Protein AF-A0A2J8UX78-F1 (afdb_monomer)

Secondary structure (DSSP, 8-state):
--EEEE-GGG-EEEEEEE--S--SS-EEEEEEEEESSS-TTTTB---EEEEEE-TT--EEEEEEEB---SS----EEEEEEEE-TTS-EEEEEEEE----

Structure (mmCIF, N/CA/C/O backbone):
data_AF-A0A2J8UX78-F1
#
_entry.id   AF-A0A2J8UX78-F1
#
loop_
_atom_site.group_PDB
_atom_site.id
_atom_site.type_symbol
_atom_site.label_atom_id
_atom_site.label_alt_id
_atom_site.label_comp_id
_atom_site.label_asym_id
_atom_site.label_entity_id
_atom_site.label_seq_id
_atom_site.pdbx_PDB_ins_code
_atom_site.Cartn_x
_atom_site.Cartn_y
_atom_site.Cartn_z
_atom_site.occupancy
_atom_site.B_iso_or_equiv
_atom_site.auth_seq_id
_atom_site.auth_comp_id
_atom_site.auth_asym_id
_atom_site.auth_atom_id
_atom_site.pdbx_PDB_model_num
ATOM 1 N N . VAL A 1 1 ? 6.991 -10.852 7.908 1.00 66.75 1 VAL A N 1
ATOM 2 C CA . VAL A 1 1 ? 6.229 -9.789 7.219 1.00 66.75 1 VAL A CA 1
ATOM 3 C C . VAL A 1 1 ? 5.394 -10.457 6.142 1.00 66.75 1 VAL A C 1
ATOM 5 O O . VAL A 1 1 ? 5.968 -11.251 5.399 1.00 66.75 1 VAL A O 1
ATOM 8 N N . PRO A 1 2 ? 4.068 -10.261 6.118 1.00 84.31 2 PRO A N 1
ATOM 9 C CA . PRO A 1 2 ? 3.238 -10.773 5.031 1.00 84.31 2 PRO A CA 1
ATOM 10 C C . PRO A 1 2 ? 3.712 -10.185 3.695 1.00 84.31 2 PRO A C 1
ATOM 12 O O . PRO A 1 2 ? 4.141 -9.029 3.652 1.00 84.31 2 PRO A O 1
ATOM 15 N N . HIS A 1 3 ? 3.683 -10.994 2.638 1.00 87.50 3 HIS A N 1
ATOM 16 C CA . HIS A 1 3 ? 4.082 -10.556 1.307 1.00 87.50 3 HIS A CA 1
ATOM 17 C C . HIS A 1 3 ? 3.105 -11.026 0.236 1.00 87.50 3 HIS A C 1
ATOM 19 O O . HIS A 1 3 ? 2.407 -12.022 0.427 1.00 87.50 3 HIS A O 1
ATOM 25 N N . ILE A 1 4 ? 3.082 -10.298 -0.875 1.00 90.12 4 ILE A N 1
ATOM 26 C CA . ILE A 1 4 ? 2.389 -10.676 -2.106 1.00 90.12 4 ILE A CA 1
ATOM 27 C C . ILE A 1 4 ? 3.338 -10.493 -3.286 1.00 90.12 4 ILE A C 1
ATOM 29 O O . ILE A 1 4 ? 4.186 -9.597 -3.252 1.00 90.12 4 ILE A O 1
ATOM 33 N N . THR A 1 5 ? 3.177 -11.337 -4.295 1.00 92.81 5 THR A N 1
ATOM 34 C CA . THR A 1 5 ? 3.841 -11.207 -5.590 1.00 9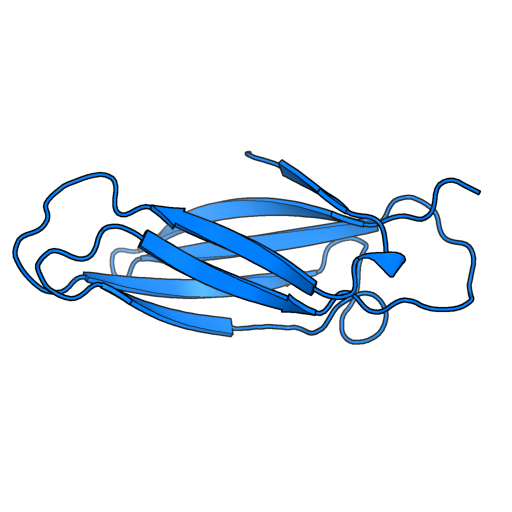2.81 5 THR A CA 1
ATOM 35 C C . THR A 1 5 ? 2.768 -10.929 -6.633 1.00 92.81 5 THR A C 1
ATOM 37 O O . THR A 1 5 ? 1.720 -11.577 -6.597 1.00 92.81 5 THR A O 1
ATOM 40 N N . VAL A 1 6 ? 3.011 -9.945 -7.490 1.00 92.50 6 VAL A N 1
ATOM 41 C CA . VAL A 1 6 ? 2.140 -9.538 -8.600 1.00 92.50 6 VAL A CA 1
ATOM 42 C C . VAL A 1 6 ? 2.948 -9.468 -9.889 1.00 92.50 6 VAL A C 1
ATOM 44 O O . VAL A 1 6 ? 4.158 -9.231 -9.837 1.00 92.50 6 VAL A O 1
ATOM 47 N N . GLU A 1 7 ? 2.279 -9.661 -11.018 1.00 91.50 7 GLU A N 1
ATOM 48 C CA . GLU A 1 7 ? 2.861 -9.392 -12.335 1.00 91.50 7 GLU A CA 1
ATOM 49 C C . GLU A 1 7 ? 2.647 -7.915 -12.676 1.00 91.50 7 GLU A C 1
ATOM 51 O O . GLU A 1 7 ? 1.674 -7.300 -12.230 1.00 91.50 7 GLU A O 1
ATOM 56 N N . GLU A 1 8 ? 3.547 -7.307 -13.449 1.00 89.12 8 GLU A N 1
ATOM 57 C CA . GLU A 1 8 ? 3.358 -5.902 -13.838 1.00 89.12 8 GLU A CA 1
ATOM 58 C C . GLU A 1 8 ? 2.086 -5.713 -14.686 1.00 89.12 8 GLU A C 1
ATOM 60 O O . GLU A 1 8 ? 1.386 -4.706 -14.540 1.00 89.12 8 GLU A O 1
ATOM 65 N N . GLU A 1 9 ? 1.716 -6.743 -15.458 1.00 90.75 9 GLU A N 1
ATOM 66 C CA . GLU A 1 9 ? 0.487 -6.817 -16.258 1.00 90.75 9 GLU A CA 1
ATOM 67 C C . GLU A 1 9 ? -0.808 -6.771 -15.409 1.00 90.75 9 GLU A C 1
ATOM 69 O O . GLU A 1 9 ? -1.880 -6.475 -15.948 1.00 90.75 9 GLU A O 1
ATOM 74 N N . ASP A 1 10 ? -0.746 -7.001 -14.084 1.00 90.75 10 ASP A N 1
ATOM 75 C CA . ASP A 1 10 ? -1.921 -6.937 -13.195 1.00 90.75 10 ASP A CA 1
ATOM 76 C C . ASP A 1 10 ? -2.528 -5.522 -13.137 1.00 90.75 10 ASP A C 1
ATOM 78 O O . ASP A 1 10 ? -3.730 -5.361 -12.897 1.00 90.75 10 ASP A O 1
ATOM 82 N N . GLY A 1 11 ? -1.705 -4.484 -13.338 1.00 91.81 11 GLY A N 1
ATOM 83 C CA . GLY A 1 11 ? -2.091 -3.068 -13.417 1.00 91.81 11 GLY A CA 1
ATOM 84 C C . GLY A 1 11 ? -2.602 -2.427 -12.115 1.00 91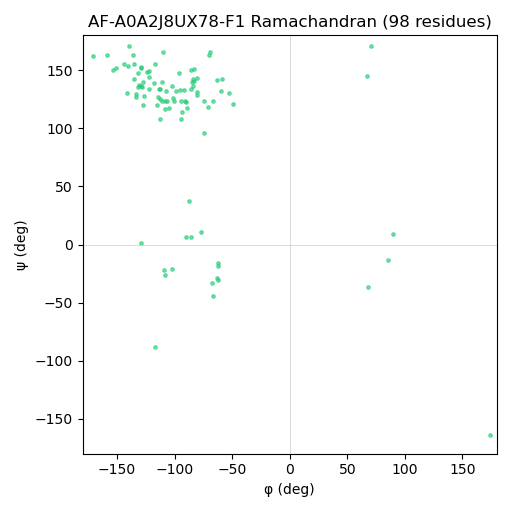.81 11 GLY A C 1
ATOM 85 O O . GLY A 1 11 ? -2.298 -1.269 -11.830 1.00 91.81 11 GLY A O 1
ATOM 86 N N . GLU A 1 12 ? -3.348 -3.147 -11.275 1.00 94.00 12 GLU A N 1
ATOM 87 C CA . GLU A 1 12 ? -3.796 -2.704 -9.950 1.00 94.00 12 GLU A CA 1
ATOM 88 C C . GLU A 1 12 ? -3.748 -3.856 -8.941 1.00 94.00 12 GLU A C 1
ATOM 90 O O . GLU A 1 12 ? -4.360 -4.905 -9.127 1.00 94.00 12 GLU A O 1
ATOM 95 N N . ILE A 1 13 ? -3.134 -3.601 -7.785 1.00 94.38 13 ILE A N 1
ATOM 96 C CA . ILE A 1 13 ? -3.249 -4.455 -6.605 1.00 94.38 13 ILE A CA 1
ATOM 97 C C . ILE A 1 13 ? -4.210 -3.843 -5.580 1.00 94.38 13 ILE A C 1
ATOM 99 O O . ILE A 1 13 ? -4.143 -2.655 -5.253 1.00 94.38 13 ILE A O 1
ATOM 103 N N . ARG A 1 14 ? -5.080 -4.687 -5.005 1.00 95.25 14 ARG A N 1
ATOM 104 C CA . ARG A 1 14 ? -5.973 -4.331 -3.891 1.00 95.25 14 ARG A CA 1
ATOM 105 C C . ARG A 1 14 ? -5.591 -5.063 -2.616 1.00 95.25 14 ARG A C 1
ATOM 107 O O . ARG A 1 14 ? -5.853 -6.253 -2.458 1.00 95.25 14 ARG A O 1
ATOM 114 N N . LEU A 1 15 ? -5.037 -4.326 -1.664 1.00 94.81 15 LEU A N 1
ATOM 115 C CA . LEU A 1 15 ? -4.649 -4.857 -0.363 1.00 94.81 15 LEU A CA 1
ATOM 116 C C . LEU A 1 15 ? -5.812 -4.751 0.622 1.00 94.81 15 LEU A C 1
ATOM 118 O O . LEU A 1 15 ? -6.267 -3.654 0.947 1.00 94.81 15 LEU A O 1
ATOM 122 N N . LEU A 1 16 ? -6.286 -5.897 1.112 1.00 94.44 16 LEU A N 1
ATOM 123 C CA . LEU A 1 16 ? -7.321 -5.965 2.142 1.00 94.44 16 LEU A CA 1
ATOM 124 C C . LEU A 1 16 ? -6.745 -5.589 3.514 1.00 94.44 16 LEU A C 1
ATOM 126 O O . LEU A 1 16 ? -5.849 -6.257 4.027 1.00 94.44 16 LEU A O 1
ATOM 130 N N . VAL A 1 17 ? -7.336 -4.581 4.150 1.00 94.50 17 VAL A N 1
ATOM 131 C CA . VAL A 1 17 ? -7.053 -4.195 5.535 1.00 94.50 17 VAL A CA 1
ATOM 132 C C . VAL A 1 17 ? -8.217 -4.618 6.422 1.00 94.50 17 VAL A C 1
ATOM 134 O O . VAL A 1 17 ? -9.370 -4.240 6.193 1.00 94.50 17 VAL A O 1
ATOM 137 N N . ILE A 1 18 ? -7.910 -5.415 7.447 1.00 92.94 18 ILE A N 1
ATOM 138 C CA . ILE A 1 18 ? -8.900 -6.003 8.352 1.00 92.94 18 ILE A CA 1
ATOM 139 C C . ILE A 1 18 ? -8.811 -5.333 9.722 1.00 92.94 18 ILE A C 1
ATOM 141 O O . ILE A 1 18 ? -7.784 -5.396 10.398 1.00 92.94 18 ILE A O 1
ATOM 145 N N . ARG A 1 19 ? -9.931 -4.773 10.184 1.00 92.25 19 ARG A N 1
ATOM 146 C CA . ARG A 1 19 ? -10.119 -4.381 11.584 1.00 92.25 19 ARG A CA 1
ATOM 147 C C . ARG A 1 19 ? -10.334 -5.644 12.422 1.00 92.25 19 ARG A C 1
ATOM 149 O O . ARG A 1 19 ? -11.441 -6.177 12.490 1.00 92.25 19 ARG A O 1
ATOM 156 N N . ALA A 1 20 ? -9.260 -6.142 13.033 1.00 88.38 20 ALA A N 1
ATOM 157 C CA . ALA A 1 20 ? -9.256 -7.435 13.720 1.00 88.38 20 ALA A CA 1
ATOM 158 C C . ALA A 1 20 ? -10.127 -7.472 14.990 1.00 88.38 20 ALA A C 1
ATOM 160 O O . ALA A 1 20 ? -10.706 -8.511 15.307 1.00 88.38 20 ALA A O 1
ATOM 161 N N . GLN A 1 21 ? -10.227 -6.356 15.722 1.00 84.75 21 GLN A N 1
ATOM 162 C CA . GLN A 1 21 ? -10.900 -6.300 17.022 1.00 84.75 21 GLN A CA 1
ATOM 163 C C . GLN A 1 21 ? -11.808 -5.079 17.163 1.00 84.75 21 GLN A C 1
ATOM 165 O O . GLN A 1 21 ? -11.479 -3.976 16.724 1.00 84.75 21 GLN A O 1
ATOM 170 N N . GLY A 1 22 ? -12.946 -5.300 17.830 1.00 86.38 22 GLY A N 1
ATOM 171 C CA . GLY A 1 22 ? -13.972 -4.288 18.062 1.00 86.38 22 GLY A CA 1
ATOM 172 C C . GLY A 1 22 ? -14.673 -3.847 16.775 1.00 86.38 22 GLY A C 1
ATOM 173 O O . GLY A 1 22 ? -14.079 -3.770 15.709 1.00 86.38 22 GLY A O 1
ATOM 174 N N . LEU A 1 23 ? -15.964 -3.546 16.867 1.00 91.69 23 LEU A N 1
ATOM 175 C CA . LEU A 1 23 ? -16.724 -2.922 15.771 1.00 91.69 23 LEU A CA 1
ATOM 176 C C . LEU A 1 23 ? -17.502 -1.691 16.239 1.00 91.69 23 LEU A C 1
ATOM 178 O O . LEU A 1 23 ? -18.215 -1.067 15.459 1.00 91.69 23 LEU A O 1
ATOM 182 N N . LEU A 1 24 ? -17.366 -1.341 17.516 1.00 90.56 24 LEU A N 1
ATOM 183 C CA . LEU A 1 24 ? -17.958 -0.142 18.080 1.00 90.56 24 LEU A CA 1
ATOM 184 C C . LEU A 1 24 ? -17.032 1.044 17.821 1.00 90.56 24 LEU A C 1
ATOM 186 O O . LEU A 1 24 ? -15.808 0.910 17.888 1.00 90.56 24 LEU A O 1
ATOM 190 N N . GLY A 1 25 ? -17.624 2.198 17.531 1.00 90.00 25 GLY A N 1
ATOM 191 C CA . GLY A 1 25 ? -16.881 3.428 17.285 1.00 90.00 25 GLY A CA 1
ATOM 192 C C . GLY A 1 25 ? -16.099 3.445 15.969 1.00 90.00 25 GLY A C 1
ATOM 193 O O . GLY A 1 25 ? -15.976 2.444 15.251 1.00 90.00 25 GLY A O 1
ATOM 194 N N . ARG A 1 26 ? -15.587 4.638 15.671 1.00 92.25 26 ARG A N 1
ATOM 195 C CA . ARG A 1 26 ? -14.757 4.939 14.508 1.00 92.25 26 ARG A CA 1
ATOM 196 C C . ARG A 1 26 ? -13.297 4.604 14.800 1.00 92.25 26 ARG A C 1
ATOM 198 O O . ARG A 1 26 ? -12.818 4.897 15.891 1.00 92.25 26 ARG A O 1
ATOM 205 N N . VAL A 1 27 ? -12.599 4.034 13.821 1.00 91.81 27 VAL A N 1
ATOM 206 C CA . VAL A 1 27 ? -11.147 3.794 13.873 1.00 91.81 27 VAL A CA 1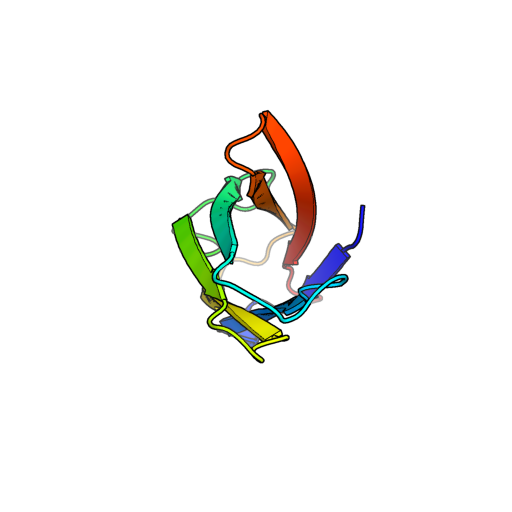
ATOM 207 C C . VAL A 1 27 ? -10.505 4.344 12.608 1.00 91.81 27 VAL A C 1
ATOM 209 O O . VAL A 1 27 ? -11.022 4.133 11.514 1.00 91.81 27 VAL A O 1
ATOM 212 N N . THR A 1 28 ? -9.377 5.027 12.758 1.00 92.06 28 THR A N 1
ATOM 213 C CA . THR A 1 28 ? -8.577 5.556 11.650 1.00 92.06 28 THR A CA 1
ATOM 214 C C . THR A 1 28 ? -7.194 4.925 11.661 1.00 92.06 28 THR A C 1
ATOM 216 O O . THR A 1 28 ? -6.598 4.785 12.726 1.00 92.06 28 THR A O 1
ATOM 219 N N . VAL A 1 29 ? -6.678 4.575 10.488 1.00 93.00 29 VAL A N 1
ATOM 220 C CA . VAL A 1 29 ? -5.298 4.110 10.301 1.00 93.00 29 VAL A CA 1
ATOM 221 C C . VAL A 1 29 ? -4.701 4.840 9.109 1.00 93.00 29 VAL A C 1
ATOM 223 O O . VAL A 1 29 ? -5.321 4.911 8.047 1.00 93.00 29 VAL A O 1
ATOM 226 N N . GLU A 1 30 ? -3.525 5.422 9.287 1.00 95.56 30 GLU A N 1
ATOM 227 C CA . GLU A 1 30 ? -2.786 6.038 8.190 1.00 95.56 30 GLU A CA 1
ATOM 228 C C . GLU A 1 30 ? -2.000 4.964 7.442 1.00 95.56 30 GLU A C 1
ATOM 230 O O . GLU A 1 30 ? -1.622 3.940 8.011 1.00 95.56 30 GLU A O 1
ATOM 235 N N . PHE A 1 31 ? -1.758 5.170 6.156 1.00 95.69 31 PHE A N 1
ATOM 236 C CA . PHE A 1 31 ? -0.940 4.264 5.369 1.00 95.69 31 PHE A CA 1
ATOM 237 C C . PHE A 1 31 ? -0.100 5.009 4.343 1.00 95.69 31 PHE A C 1
ATOM 239 O O . PHE A 1 31 ? -0.457 6.104 3.904 1.00 95.69 31 PHE A O 1
ATOM 246 N N . ARG A 1 32 ? 1.011 4.391 3.939 1.00 96.75 32 ARG A N 1
ATOM 247 C CA . ARG A 1 32 ? 1.854 4.873 2.840 1.00 96.75 32 ARG A CA 1
ATOM 248 C C . ARG A 1 32 ? 2.622 3.744 2.169 1.00 96.75 32 ARG A C 1
ATOM 250 O O . ARG A 1 32 ? 3.004 2.773 2.820 1.00 96.75 32 ARG A O 1
ATOM 257 N N . THR A 1 33 ? 2.904 3.908 0.886 1.00 97.31 33 THR A N 1
ATOM 258 C CA . THR A 1 33 ? 3.879 3.087 0.164 1.00 97.31 33 THR A CA 1
ATOM 259 C C . THR A 1 33 ? 5.304 3.600 0.378 1.00 97.31 33 THR A C 1
ATOM 261 O O . THR A 1 33 ? 5.541 4.810 0.358 1.00 97.31 33 THR A O 1
ATOM 264 N N . VAL A 1 34 ? 6.259 2.685 0.532 1.00 96.75 34 VAL A N 1
ATOM 265 C CA . VAL A 1 34 ? 7.691 2.962 0.702 1.00 96.75 34 VAL A CA 1
ATOM 266 C C . VAL A 1 34 ? 8.483 2.147 -0.316 1.00 96.75 34 VAL A C 1
ATOM 268 O O . VAL A 1 34 ? 8.421 0.919 -0.315 1.00 96.75 34 VAL A O 1
ATOM 271 N N . SER A 1 35 ? 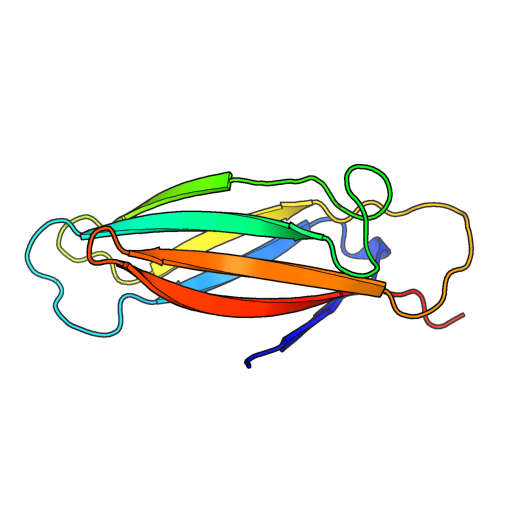9.236 2.823 -1.179 1.00 96.75 35 SER A N 1
ATOM 272 C CA . SER A 1 35 ? 10.084 2.175 -2.185 1.00 96.75 35 SER A CA 1
ATOM 273 C C . SER A 1 35 ? 11.181 1.324 -1.539 1.00 96.75 35 SER A C 1
ATOM 275 O O . SER A 1 35 ? 11.777 1.739 -0.543 1.00 96.75 35 SER A O 1
ATOM 277 N N . LEU A 1 36 ? 11.478 0.167 -2.137 1.00 95.62 36 LEU A N 1
ATOM 278 C CA . LEU A 1 36 ? 12.711 -0.581 -1.874 1.00 95.62 36 LEU A CA 1
ATOM 279 C C . LEU A 1 36 ? 13.534 -0.662 -3.164 1.00 95.62 36 LEU A C 1
ATOM 281 O O . LEU A 1 36 ? 14.361 0.210 -3.412 1.00 95.62 36 LEU A O 1
ATOM 285 N N . THR A 1 37 ? 13.287 -1.684 -3.985 1.00 95.69 37 THR A N 1
ATOM 286 C CA . THR A 1 37 ? 13.885 -1.856 -5.319 1.00 95.69 37 THR A CA 1
ATOM 287 C C . THR A 1 37 ? 12.927 -1.470 -6.444 1.00 95.69 37 THR A C 1
ATOM 289 O O . THR A 1 37 ? 13.392 -1.157 -7.532 1.00 95.69 37 THR A O 1
ATOM 292 N N . ALA A 1 38 ? 11.618 -1.448 -6.170 1.00 95.62 38 ALA A N 1
ATOM 293 C CA . ALA A 1 38 ? 10.607 -0.815 -7.007 1.00 95.62 38 ALA A CA 1
ATOM 294 C C . ALA A 1 38 ? 10.492 0.674 -6.645 1.00 95.62 38 ALA A C 1
ATOM 296 O O . ALA A 1 38 ? 10.389 1.023 -5.460 1.00 95.62 38 ALA A O 1
ATOM 297 N N . PHE A 1 39 ? 10.465 1.549 -7.646 1.00 95.12 39 PHE A N 1
ATOM 298 C CA . PHE A 1 39 ? 10.410 3.000 -7.518 1.00 95.12 39 PHE A CA 1
ATOM 299 C C . PHE A 1 39 ? 9.184 3.583 -8.222 1.00 95.12 39 PHE A C 1
ATOM 301 O O . PHE A 1 39 ? 8.906 3.304 -9.383 1.00 95.12 39 PHE A O 1
ATOM 308 N N . SER A 1 40 ? 8.480 4.482 -7.536 1.00 95.69 40 SER A N 1
ATOM 309 C CA . SER A 1 40 ? 7.405 5.271 -8.142 1.00 95.69 40 SER A CA 1
ATOM 310 C C . SER A 1 40 ? 7.963 6.463 -8.932 1.00 95.69 40 SER A C 1
ATOM 312 O O . SER A 1 40 ? 8.898 7.107 -8.450 1.00 95.69 40 SER A O 1
ATOM 314 N N . PRO A 1 41 ? 7.363 6.841 -10.080 1.00 95.62 41 PRO A N 1
ATOM 315 C CA . PRO A 1 41 ? 6.186 6.228 -10.715 1.00 95.62 41 PRO A CA 1
ATOM 316 C C . PRO A 1 41 ? 6.511 5.094 -11.710 1.00 95.62 41 PRO A C 1
ATOM 318 O O . PRO A 1 41 ? 5.611 4.649 -12.419 1.00 95.62 41 PRO A O 1
ATOM 321 N N . VAL A 1 42 ? 7.780 4.683 -11.810 1.00 94.44 42 VAL A N 1
ATOM 322 C CA . VAL A 1 42 ? 8.277 3.772 -12.858 1.00 94.44 42 VAL A CA 1
ATOM 323 C C . VAL A 1 42 ? 7.690 2.371 -12.726 1.00 94.44 42 VAL A C 1
ATOM 325 O O . VAL A 1 42 ? 7.232 1.843 -13.724 1.00 94.44 42 VAL A O 1
ATOM 328 N N . ASP A 1 43 ? 7.635 1.838 -11.505 1.00 95.00 43 ASP A N 1
ATOM 329 C CA . ASP A 1 43 ? 7.231 0.449 -11.235 1.00 95.00 43 ASP A CA 1
ATOM 330 C C . ASP A 1 43 ? 5.842 0.369 -10.574 1.00 95.00 43 ASP A C 1
ATOM 332 O O . ASP A 1 43 ? 5.121 -0.621 -10.654 1.00 95.00 43 ASP A O 1
ATOM 336 N N . TYR A 1 44 ? 5.444 1.431 -9.873 1.00 96.44 44 TYR A N 1
ATOM 337 C CA . TYR A 1 44 ? 4.141 1.549 -9.220 1.00 96.44 44 TYR A CA 1
ATOM 338 C C . TYR A 1 44 ? 3.810 3.020 -8.968 1.00 96.44 44 TYR A C 1
ATOM 340 O O . TYR A 1 44 ? 4.699 3.870 -8.954 1.00 96.44 44 TYR A O 1
ATOM 348 N N . GLN A 1 45 ? 2.549 3.343 -8.700 1.00 97.75 45 GLN A N 1
ATOM 349 C CA . GLN A 1 45 ? 2.158 4.687 -8.267 1.00 97.75 45 GLN A CA 1
ATOM 350 C C . GLN A 1 45 ? 2.195 4.793 -6.741 1.00 97.75 45 GLN A C 1
ATOM 352 O O . GLN A 1 45 ? 1.509 4.041 -6.050 1.00 97.75 45 GLN A O 1
ATOM 357 N N . ASN A 1 46 ? 2.972 5.737 -6.201 1.00 97.38 46 ASN A N 1
ATOM 358 C CA . ASN A 1 46 ? 3.003 5.999 -4.762 1.00 97.38 46 ASN A CA 1
ATOM 359 C C . ASN A 1 46 ? 1.613 6.405 -4.246 1.00 97.38 46 ASN A C 1
ATOM 361 O O . ASN A 1 46 ? 0.965 7.287 -4.810 1.00 97.38 46 ASN A O 1
ATOM 365 N N . VAL A 1 47 ? 1.178 5.782 -3.149 1.00 97.69 47 VAL A N 1
ATOM 366 C CA . VAL A 1 47 ? -0.095 6.081 -2.486 1.00 97.69 47 VAL A CA 1
ATOM 367 C C . VAL A 1 47 ? 0.136 6.256 -0.989 1.00 97.69 47 VAL A C 1
ATOM 369 O O . VAL A 1 47 ? 0.815 5.456 -0.344 1.00 97.69 47 VAL A O 1
ATOM 372 N N . ALA A 1 48 ? -0.481 7.288 -0.422 1.00 97.25 48 ALA A N 1
ATOM 373 C CA . ALA A 1 48 ? -0.606 7.486 1.014 1.00 97.25 48 ALA A CA 1
ATOM 374 C C . ALA A 1 48 ? -1.995 8.039 1.349 1.00 97.25 48 ALA A C 1
ATOM 376 O O . ALA A 1 48 ? -2.627 8.695 0.518 1.00 97.25 48 ALA A O 1
ATOM 377 N N . GLY A 1 49 ? -2.477 7.780 2.560 1.00 96.25 49 GLY A N 1
ATOM 378 C CA . GLY A 1 49 ? -3.782 8.263 2.994 1.00 96.25 49 GLY A CA 1
ATOM 379 C C . GLY A 1 49 ? -4.210 7.729 4.351 1.00 96.25 49 GLY A C 1
ATOM 380 O O . GLY A 1 49 ? -3.408 7.200 5.118 1.00 96.25 49 GLY A O 1
ATOM 381 N N . THR A 1 50 ? -5.502 7.854 4.637 1.00 95.69 50 THR A N 1
ATOM 382 C CA . THR A 1 50 ? -6.116 7.382 5.880 1.00 95.69 50 THR A CA 1
ATOM 383 C C . THR A 1 50 ? -7.292 6.474 5.548 1.00 95.69 50 THR A C 1
ATOM 385 O O . THR A 1 50 ? -8.186 6.85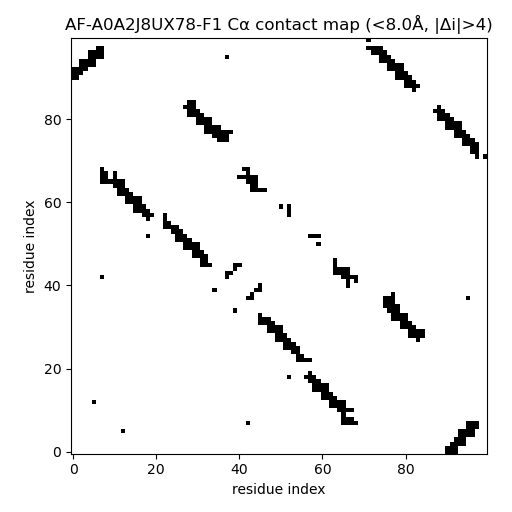7 4.796 1.00 95.69 50 THR A O 1
ATOM 388 N N . LEU A 1 51 ? -7.318 5.273 6.124 1.00 95.19 51 LEU A N 1
ATOM 389 C CA . LEU A 1 51 ? -8.498 4.415 6.114 1.00 95.19 51 LEU A CA 1
ATOM 390 C C . LEU A 1 51 ? -9.333 4.715 7.353 1.00 95.19 51 LEU A C 1
ATOM 392 O O . LEU A 1 51 ? -8.856 4.597 8.481 1.00 95.19 51 LEU A O 1
ATOM 396 N N . GLU A 1 52 ? -10.595 5.063 7.137 1.00 94.19 52 GLU A N 1
ATOM 397 C CA . GLU A 1 52 ? -11.568 5.286 8.200 1.00 94.19 52 GLU A CA 1
ATOM 398 C C . GLU A 1 52 ? -12.587 4.144 8.221 1.00 94.19 52 GLU A C 1
ATOM 400 O O . GLU A 1 52 ? -13.342 3.951 7.265 1.00 94.19 52 GLU A O 1
ATOM 405 N N . PHE A 1 53 ? -12.606 3.396 9.321 1.00 94.88 53 PHE A N 1
ATOM 406 C CA . PHE A 1 53 ? -13.594 2.365 9.618 1.00 94.88 53 PHE A CA 1
ATOM 407 C C . PHE A 1 53 ? -14.720 2.977 10.453 1.00 94.88 53 PHE A C 1
ATOM 409 O O . PHE A 1 53 ? -14.511 3.356 11.610 1.00 94.88 53 PHE A O 1
ATOM 416 N N . GLN A 1 54 ? -15.919 3.044 9.884 1.00 95.25 54 GLN A N 1
ATOM 417 C CA . GLN A 1 54 ? -17.147 3.388 10.596 1.00 95.25 54 GLN A CA 1
ATOM 418 C C . GLN A 1 54 ? -17.565 2.260 11.557 1.00 95.25 54 GLN A C 1
ATOM 420 O O . GLN A 1 54 ? -17.098 1.120 11.435 1.00 95.25 54 GLN A O 1
ATOM 425 N N . PRO A 1 55 ? -18.460 2.539 12.522 1.00 94.81 55 PRO A N 1
ATOM 426 C CA . PRO A 1 55 ? -19.049 1.493 13.349 1.00 94.81 55 PRO A CA 1
ATOM 427 C C . PRO A 1 55 ? -19.657 0.374 12.490 1.00 94.81 55 PRO A C 1
ATOM 429 O O . PRO A 1 55 ? -20.416 0.635 11.562 1.00 94.81 55 PRO A O 1
ATOM 432 N N . GLY A 1 56 ? -19.311 -0.875 12.800 1.00 95.19 56 GLY A N 1
ATOM 433 C CA . GLY A 1 56 ? -19.732 -2.054 12.037 1.00 95.19 56 GLY A CA 1
ATOM 434 C C . GLY A 1 56 ? -18.862 -2.400 10.821 1.00 95.19 56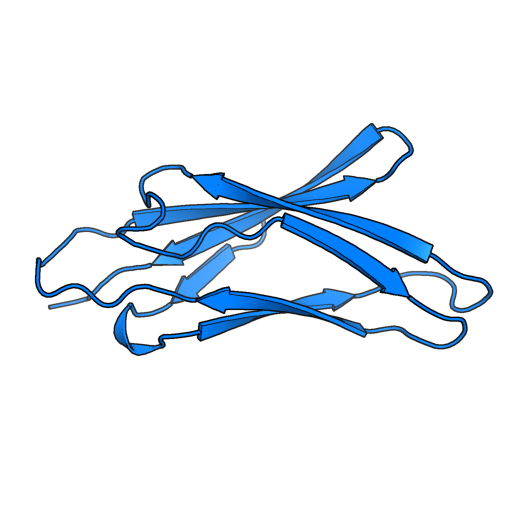 GLY A C 1
ATOM 435 O O . GLY A 1 56 ? -18.955 -3.525 10.332 1.00 95.19 56 GLY A O 1
ATOM 436 N N . GLU A 1 57 ? -17.975 -1.513 10.360 1.00 95.75 57 GLU A N 1
ATOM 437 C CA . GLU A 1 57 ? -17.077 -1.810 9.239 1.00 95.75 57 GLU A CA 1
ATOM 438 C C . GLU A 1 57 ? -15.862 -2.626 9.691 1.00 95.75 57 GLU A C 1
ATOM 440 O O . GLU A 1 57 ? -15.140 -2.259 10.622 1.00 95.75 57 GLU A O 1
ATOM 445 N N . ARG A 1 58 ? -15.614 -3.737 8.989 1.00 95.44 58 ARG A N 1
ATOM 446 C CA . ARG A 1 58 ? -14.495 -4.649 9.268 1.00 95.44 58 ARG A CA 1
ATOM 447 C C . ARG A 1 58 ? -13.391 -4.614 8.214 1.00 95.44 58 ARG A C 1
ATOM 449 O O . ARG A 1 58 ? -12.260 -4.984 8.518 1.00 95.44 58 ARG A O 1
ATOM 456 N N . TYR A 1 59 ? -13.708 -4.167 7.004 1.00 96.31 59 TYR A N 1
ATOM 457 C CA . TYR A 1 59 ? -12.837 -4.289 5.841 1.00 96.31 59 TYR A CA 1
ATOM 458 C C . TYR A 1 59 ? -12.703 -2.950 5.122 1.00 96.31 59 TYR A C 1
ATOM 460 O O . TYR A 1 59 ? -13.696 -2.249 4.916 1.00 96.31 59 TYR A O 1
ATOM 468 N N . LYS A 1 60 ? -11.477 -2.624 4.723 1.00 96.94 60 LYS A N 1
ATOM 469 C CA . LYS A 1 60 ? -11.147 -1.554 3.776 1.00 96.94 60 LYS A CA 1
ATOM 470 C C . LYS A 1 60 ? -10.103 -2.081 2.801 1.00 96.94 60 LYS A C 1
ATOM 472 O O . LYS A 1 60 ? -9.458 -3.090 3.076 1.00 96.94 60 LYS A O 1
ATOM 477 N N . TYR A 1 61 ? -9.939 -1.394 1.681 1.00 96.69 61 TYR A N 1
ATOM 478 C CA . TYR A 1 61 ? -8.933 -1.733 0.685 1.00 96.69 61 TYR A CA 1
ATOM 479 C C . TYR A 1 61 ? -7.998 -0.553 0.459 1.00 96.69 61 TYR A C 1
ATOM 481 O O . TYR A 1 61 ? -8.438 0.597 0.475 1.00 96.69 61 TYR A O 1
ATOM 489 N N . ILE A 1 62 ? -6.727 -0.861 0.228 1.00 97.25 62 ILE A N 1
ATOM 490 C CA . ILE A 1 62 ? -5.753 0.060 -0.350 1.00 97.25 62 ILE A CA 1
ATOM 491 C C . ILE A 1 62 ? -5.543 -0.384 -1.798 1.00 97.25 62 ILE A C 1
ATOM 493 O O . ILE A 1 62 ? -5.107 -1.511 -2.029 1.00 97.25 62 ILE A O 1
ATOM 497 N N . SER A 1 63 ? -5.879 0.485 -2.749 1.00 97.12 63 SER A N 1
ATOM 498 C CA . SER A 1 63 ? -5.595 0.288 -4.175 1.00 97.12 63 SER A CA 1
ATOM 499 C C . SER A 1 63 ? -4.259 0.925 -4.528 1.00 97.12 63 SER A C 1
ATOM 501 O O . SER A 1 63 ? -4.012 2.077 -4.161 1.00 97.12 63 SER A O 1
ATOM 503 N N . ILE A 1 64 ? -3.413 0.194 -5.245 1.00 97.50 64 ILE A N 1
ATOM 504 C CA . ILE A 1 64 ? -2.116 0.671 -5.729 1.00 97.50 64 ILE A CA 1
ATOM 505 C C . ILE A 1 64 ? -2.010 0.267 -7.193 1.00 97.50 64 ILE A C 1
ATOM 507 O O . ILE A 1 64 ? -2.197 -0.901 -7.521 1.00 97.50 64 ILE A O 1
ATOM 511 N N . ASN A 1 65 ? -1.720 1.230 -8.065 1.00 97.31 65 ASN A N 1
ATOM 512 C CA . ASN A 1 65 ? -1.496 0.939 -9.477 1.00 97.31 65 ASN A CA 1
ATOM 513 C C . ASN A 1 65 ? -0.065 0.431 -9.660 1.00 97.31 65 ASN A C 1
ATOM 515 O O . ASN A 1 65 ? 0.872 1.059 -9.156 1.00 97.31 65 ASN A O 1
ATOM 519 N N . ILE A 1 66 ? 0.077 -0.682 -10.370 1.00 96.25 66 ILE A N 1
ATOM 520 C CA . ILE A 1 66 ? 1.352 -1.246 -10.807 1.00 96.25 66 ILE A CA 1
ATOM 521 C C . ILE A 1 66 ? 1.599 -0.744 -12.228 1.00 96.25 66 ILE A C 1
ATOM 523 O O . ILE A 1 66 ? 0.679 -0.711 -13.046 1.00 96.25 66 ILE A O 1
ATOM 527 N N . THR A 1 67 ? 2.806 -0.253 -12.492 1.00 95.12 67 THR A N 1
ATOM 528 C CA . THR A 1 67 ? 3.151 0.302 -13.801 1.00 95.12 67 THR A CA 1
ATOM 529 C C . THR A 1 67 ? 3.809 -0.798 -14.629 1.00 95.12 67 THR A C 1
ATOM 531 O O . THR A 1 67 ? 4.954 -1.139 -14.367 1.00 95.12 67 THR A O 1
ATOM 534 N N . ASP A 1 68 ? 3.099 -1.309 -15.634 1.00 92.12 68 ASP A N 1
ATOM 535 C CA . ASP A 1 68 ? 3.675 -2.168 -16.675 1.00 92.12 68 ASP A CA 1
ATOM 536 C C . ASP A 1 68 ? 4.567 -1.334 -17.598 1.00 92.12 68 ASP A C 1
ATOM 538 O O . ASP A 1 68 ? 4.113 -0.370 -18.236 1.00 92.12 68 ASP A O 1
ATOM 542 N N . ASN A 1 69 ? 5.855 -1.673 -17.627 1.00 85.62 69 ASN A N 1
ATOM 543 C CA . ASN A 1 69 ? 6.830 -1.008 -18.468 1.00 85.62 69 ASN A CA 1
ATOM 544 C C . ASN A 1 69 ? 7.548 -2.016 -19.381 1.00 85.62 69 ASN A C 1
ATOM 546 O O . ASN A 1 69 ? 7.765 -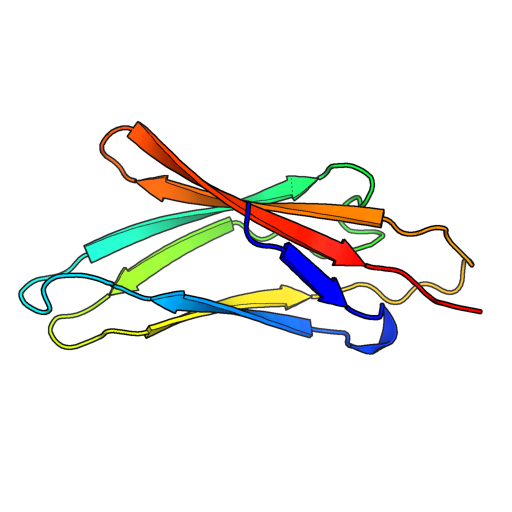3.167 -19.044 1.00 85.62 69 ASN A O 1
ATOM 550 N N . SER A 1 70 ? 7.946 -1.583 -20.582 1.00 85.38 70 SER A N 1
ATOM 551 C CA . SER A 1 70 ? 8.493 -2.504 -21.596 1.00 85.38 70 SER A CA 1
ATOM 552 C C . SER A 1 70 ? 9.950 -2.933 -21.360 1.00 85.38 70 SER A C 1
ATOM 554 O O . SER A 1 70 ? 10.582 -3.458 -22.282 1.00 85.38 70 SER A O 1
ATOM 556 N N . ILE A 1 71 ? 10.528 -2.642 -20.194 1.00 84.62 71 ILE A N 1
ATOM 557 C CA . ILE A 1 71 ? 11.896 -3.024 -19.848 1.00 84.62 71 ILE A CA 1
ATOM 558 C C . ILE A 1 71 ? 11.815 -4.349 -19.082 1.00 84.62 71 ILE A C 1
ATOM 560 O O . ILE A 1 71 ? 11.151 -4.400 -18.058 1.00 84.62 71 ILE A O 1
ATOM 564 N N . PRO A 1 72 ? 12.500 -5.417 -19.530 1.00 83.88 72 PRO A N 1
ATOM 565 C CA . PRO A 1 72 ? 12.614 -6.635 -18.739 1.00 83.88 72 PRO A CA 1
ATOM 566 C C . PRO A 1 72 ? 13.438 -6.369 -17.481 1.00 83.88 72 PRO A C 1
ATOM 568 O O . PRO A 1 72 ? 14.591 -5.923 -17.565 1.00 83.88 72 PRO A O 1
ATOM 571 N N . GLU A 1 73 ? 12.863 -6.655 -16.320 1.00 85.31 73 GLU A N 1
ATOM 572 C CA . GLU A 1 73 ? 13.473 -6.372 -15.025 1.00 85.31 73 GLU A CA 1
ATOM 573 C C . GLU A 1 73 ? 13.470 -7.610 -14.125 1.00 85.31 73 GLU A C 1
ATOM 575 O O . GLU A 1 73 ? 12.640 -8.504 -14.241 1.00 85.31 73 GLU A O 1
ATOM 580 N N . LEU A 1 74 ? 14.446 -7.677 -13.215 1.00 89.19 74 LEU A N 1
ATOM 581 C CA . LEU A 1 74 ? 14.427 -8.675 -12.143 1.00 89.19 74 LEU A CA 1
ATOM 582 C C . LEU A 1 74 ? 13.303 -8.357 -11.149 1.00 89.19 74 LEU A C 1
ATOM 584 O O . LEU A 1 74 ? 12.832 -7.226 -11.095 1.00 89.19 74 LEU A O 1
ATOM 588 N N . GLU A 1 75 ? 12.956 -9.322 -10.290 1.00 91.31 75 GLU A N 1
ATOM 589 C CA . GLU A 1 75 ? 12.001 -9.108 -9.196 1.00 91.31 75 GLU A CA 1
ATOM 590 C C . GLU A 1 75 ? 12.346 -7.841 -8.390 1.00 91.31 75 GLU A C 1
ATOM 592 O O . GLU A 1 75 ? 13.419 -7.708 -7.783 1.00 91.31 75 GLU A O 1
ATOM 597 N N . LYS A 1 76 ? 11.393 -6.912 -8.357 1.00 93.94 76 LYS A N 1
ATOM 598 C CA . LYS A 1 76 ? 11.439 -5.674 -7.589 1.00 93.94 76 LYS A CA 1
ATOM 599 C C . LYS A 1 76 ? 10.450 -5.716 -6.436 1.00 93.94 76 LYS A C 1
ATOM 601 O O . LYS A 1 76 ? 9.573 -6.568 -6.348 1.00 93.94 76 LYS A O 1
ATOM 606 N N . SER A 1 77 ? 10.600 -4.791 -5.494 1.00 95.56 77 SER A N 1
ATOM 607 C CA . SER A 1 77 ? 9.738 -4.735 -4.317 1.00 95.56 77 SER A CA 1
ATOM 608 C C . SER A 1 77 ? 9.556 -3.335 -3.752 1.00 95.56 77 SER A C 1
ATOM 610 O O . SER A 1 77 ? 10.441 -2.482 -3.830 1.00 95.56 77 SER A O 1
ATOM 612 N N . PHE A 1 78 ? 8.413 -3.119 -3.117 1.00 96.38 78 PHE A N 1
ATOM 613 C CA . PHE A 1 78 ? 8.113 -1.962 -2.280 1.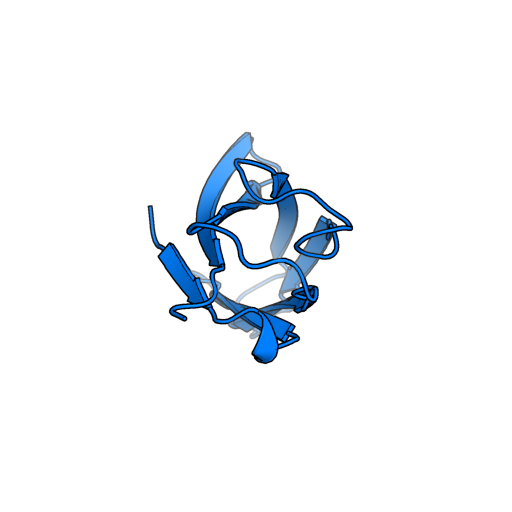00 96.38 78 PHE A CA 1
ATOM 614 C C . PHE A 1 78 ? 7.333 -2.426 -1.044 1.00 96.38 78 PHE A C 1
ATOM 616 O O . PHE A 1 78 ? 6.935 -3.584 -0.936 1.00 96.38 78 PHE A O 1
ATOM 623 N N . LYS A 1 79 ? 7.129 -1.546 -0.069 1.00 96.31 79 LYS A N 1
ATOM 624 C CA . LYS A 1 79 ? 6.359 -1.841 1.144 1.00 96.31 79 LYS A CA 1
ATOM 625 C C . LYS A 1 79 ? 5.123 -0.971 1.244 1.00 96.31 79 LYS A C 1
ATOM 627 O O . LYS A 1 79 ? 5.106 0.149 0.745 1.00 96.31 79 LYS A O 1
ATOM 632 N N . VAL A 1 80 ? 4.128 -1.465 1.967 1.00 96.00 80 VAL A N 1
ATOM 633 C CA . VAL A 1 80 ? 3.000 -0.681 2.468 1.00 96.00 80 VAL A CA 1
ATOM 634 C C . VAL A 1 80 ? 3.067 -0.681 3.985 1.00 96.00 80 VAL A C 1
ATOM 636 O O . VAL A 1 80 ? 3.037 -1.737 4.618 1.00 96.00 80 VAL A O 1
ATOM 639 N N . GLU A 1 81 ? 3.187 0.503 4.568 1.00 94.81 81 GLU A N 1
ATOM 640 C CA . GLU A 1 81 ? 3.180 0.708 6.013 1.00 94.81 81 GLU A CA 1
ATOM 641 C C . GLU A 1 81 ? 1.784 1.148 6.451 1.00 94.81 81 GLU A C 1
ATOM 643 O O . GLU A 1 81 ? 1.209 2.059 5.858 1.00 94.81 81 GLU A O 1
ATOM 648 N N . LEU A 1 82 ? 1.258 0.514 7.498 1.00 93.12 82 LEU A N 1
ATOM 649 C CA . LEU A 1 82 ? 0.102 0.952 8.272 1.00 93.12 82 LEU A CA 1
ATOM 650 C C . LEU A 1 82 ? 0.613 1.609 9.557 1.00 93.12 82 LEU A C 1
ATOM 652 O O . LEU A 1 82 ? 1.343 0.991 10.336 1.00 93.12 82 LEU A O 1
ATOM 656 N N . LEU A 1 83 ? 0.219 2.855 9.775 1.00 91.00 83 LEU A N 1
ATOM 657 C CA . LEU A 1 83 ? 0.654 3.723 10.860 1.00 91.00 83 LEU A CA 1
ATOM 658 C C . LEU A 1 83 ? -0.539 3.978 11.789 1.00 91.00 83 LEU A C 1
ATOM 660 O O . LEU A 1 83 ? -1.605 4.415 11.345 1.00 91.00 83 LEU A O 1
ATOM 664 N N . ASN A 1 84 ? -0.373 3.700 13.084 1.00 78.31 84 ASN A N 1
ATOM 665 C CA . ASN A 1 84 ? -1.350 4.093 14.099 1.00 78.31 84 ASN A CA 1
ATOM 666 C C . ASN A 1 84 ? -0.929 5.415 14.762 1.00 78.31 84 ASN A C 1
ATOM 668 O O . ASN A 1 84 ? 0.260 5.648 14.983 1.00 78.31 84 ASN A O 1
ATOM 672 N N . LEU A 1 85 ? -1.901 6.239 15.163 1.00 64.44 85 LEU A N 1
ATOM 673 C CA . LEU A 1 85 ? -1.654 7.520 15.844 1.00 64.44 85 LEU A CA 1
ATOM 674 C C . LEU A 1 85 ? -0.946 7.347 17.205 1.00 64.44 85 LEU A C 1
ATOM 676 O O . LEU A 1 85 ? -0.335 8.283 17.709 1.00 64.44 85 LEU A O 1
ATOM 680 N N . GLU A 1 86 ? -0.977 6.140 17.778 1.00 66.19 86 GLU A N 1
ATOM 681 C CA . GLU A 1 86 ? -0.263 5.767 19.010 1.00 66.19 86 GLU A CA 1
ATOM 682 C C . GLU A 1 86 ? 1.198 5.317 18.771 1.00 66.19 86 GLU A C 1
ATOM 684 O O . GLU 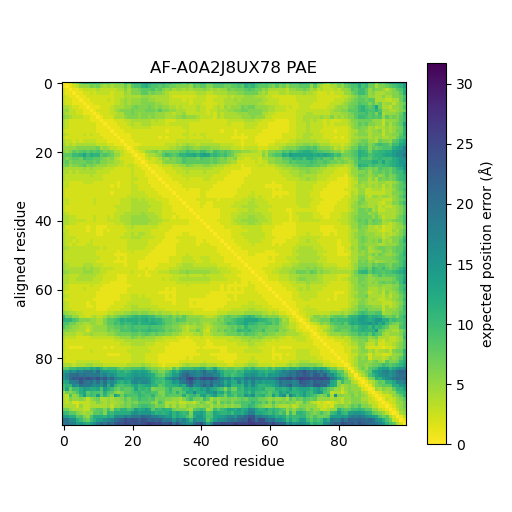A 1 86 ? 1.866 4.864 19.698 1.00 66.19 86 GLU A O 1
ATOM 689 N N . GLY A 1 87 ? 1.717 5.432 17.540 1.00 48.38 87 GLY A N 1
ATOM 690 C CA . GLY A 1 87 ? 3.135 5.207 17.219 1.00 48.38 87 GLY A CA 1
ATOM 691 C C . GLY A 1 87 ? 3.520 3.770 16.840 1.00 48.38 87 GLY A C 1
ATOM 692 O O . GLY A 1 87 ? 4.705 3.471 16.708 1.00 48.38 87 GLY A O 1
ATOM 693 N N . GLY A 1 88 ? 2.548 2.873 16.649 1.00 60.38 88 GLY A N 1
ATOM 694 C CA . GLY A 1 88 ? 2.786 1.518 16.137 1.00 60.38 88 GLY A CA 1
ATOM 695 C C . GLY A 1 88 ? 2.845 1.476 14.607 1.00 60.38 88 GLY A C 1
ATOM 696 O O . GLY A 1 88 ? 1.995 2.073 13.946 1.00 60.38 88 GLY A O 1
ATOM 697 N N . VAL A 1 89 ? 3.814 0.738 14.054 1.00 67.50 89 VAL A N 1
ATOM 698 C CA . VAL A 1 89 ? 3.951 0.495 12.606 1.00 67.50 89 VAL A CA 1
ATOM 699 C C . VAL A 1 89 ? 3.730 -0.988 12.316 1.00 67.50 89 VAL A C 1
ATOM 701 O O . VAL A 1 89 ? 4.383 -1.846 12.909 1.00 67.50 89 VAL A O 1
ATOM 704 N N . CYS A 1 90 ? 2.822 -1.297 11.395 1.00 77.75 90 CYS A N 1
ATOM 705 C CA . CYS A 1 90 ? 2.714 -2.612 10.762 1.00 77.75 90 CYS A CA 1
ATOM 706 C C . CYS A 1 90 ? 3.126 -2.492 9.292 1.00 77.75 90 CYS A C 1
ATOM 708 O O . CYS A 1 90 ? 2.751 -1.531 8.632 1.00 77.75 90 CYS A O 1
ATOM 710 N N . GLU A 1 91 ? 3.866 -3.465 8.760 1.00 81.19 91 GLU A N 1
ATOM 711 C CA . GLU A 1 91 ? 4.354 -3.437 7.373 1.00 81.19 91 GLU A CA 1
ATOM 712 C C . GLU A 1 91 ? 3.890 -4.651 6.556 1.00 81.19 91 GLU A C 1
ATOM 714 O O . GLU A 1 91 ? 3.715 -5.755 7.081 1.00 81.19 91 GLU A O 1
ATOM 719 N N . PHE A 1 92 ? 3.719 -4.432 5.253 1.00 82.00 92 PHE A N 1
ATOM 720 C CA . PHE A 1 92 ? 3.426 -5.431 4.228 1.00 82.00 92 PHE A CA 1
ATOM 721 C C . PHE A 1 92 ? 4.428 -5.275 3.076 1.00 82.00 92 PHE A C 1
ATOM 723 O O . PHE A 1 92 ? 4.701 -4.151 2.660 1.00 82.00 92 PHE A O 1
ATOM 730 N N . LEU A 1 93 ? 4.989 -6.371 2.561 1.00 81.69 93 LEU A N 1
ATOM 731 C CA . LEU A 1 93 ? 5.952 -6.346 1.451 1.00 81.69 93 LEU A CA 1
ATOM 732 C C . LEU A 1 93 ? 5.261 -6.724 0.136 1.00 81.69 93 LEU A C 1
ATOM 734 O O . LEU A 1 93 ? 4.670 -7.793 0.035 1.00 81.69 93 LEU A O 1
ATOM 738 N N . VAL A 1 94 ? 5.369 -5.888 -0.886 1.00 82.81 94 VAL A N 1
ATOM 739 C CA . VAL A 1 94 ? 4.887 -6.191 -2.237 1.00 82.81 94 VAL A CA 1
ATOM 740 C C . VAL A 1 94 ? 6.086 -6.456 -3.133 1.00 82.81 94 VAL A C 1
ATOM 742 O O . VAL A 1 94 ? 7.053 -5.695 -3.109 1.00 82.81 94 VAL A O 1
ATOM 745 N N . ARG A 1 95 ? 6.028 -7.544 -3.896 1.00 85.75 95 ARG A N 1
ATOM 746 C CA . ARG A 1 95 ? 6.990 -7.897 -4.938 1.00 85.75 95 ARG A CA 1
ATOM 747 C C . ARG A 1 95 ? 6.296 -7.816 -6.290 1.00 85.75 95 ARG A C 1
ATOM 749 O O . ARG A 1 95 ? 5.176 -8.297 -6.409 1.00 85.75 95 ARG A O 1
ATOM 756 N N . ALA A 1 96 ? 6.949 -7.197 -7.258 1.00 80.00 96 ALA A N 1
ATOM 757 C CA . ALA A 1 96 ? 6.490 -7.100 -8.636 1.00 80.00 96 ALA A CA 1
ATOM 758 C C . ALA A 1 96 ? 7.612 -7.591 -9.556 1.00 80.00 96 ALA A C 1
ATOM 760 O O . ALA A 1 96 ? 8.785 -7.320 -9.283 1.00 80.00 96 ALA A O 1
ATOM 761 N N . GLY A 1 97 ? 7.273 -8.338 -10.599 1.00 72.19 97 GLY A N 1
ATOM 762 C CA . GLY A 1 97 ? 8.236 -8.787 -11.600 1.00 72.19 97 GLY A CA 1
ATOM 763 C C . GLY A 1 97 ? 7.557 -9.444 -12.795 1.00 72.19 97 GLY A C 1
ATOM 764 O O . GLY A 1 97 ? 6.400 -9.846 -12.702 1.00 72.19 97 GLY A O 1
ATOM 765 N N . ASP A 1 98 ? 8.301 -9.553 -13.893 1.00 66.19 98 ASP A N 1
ATOM 766 C CA . ASP A 1 98 ? 7.922 -10.270 -15.113 1.00 66.19 98 ASP A CA 1
ATOM 767 C C . ASP A 1 98 ? 8.808 -11.524 -15.240 1.00 66.19 98 ASP A C 1
ATOM 769 O O . ASP A 1 98 ? 10.036 -11.433 -15.185 1.00 66.19 98 ASP A O 1
ATOM 773 N N . GLU A 1 99 ? 8.213 -12.718 -15.337 1.00 52.47 99 GLU A N 1
ATOM 774 C CA . GLU A 1 99 ? 8.952 -13.995 -15.399 1.00 52.47 99 GLU A CA 1
ATOM 775 C C . GLU A 1 99 ? 9.354 -14.418 -16.836 1.00 52.47 99 GLU A C 1
ATOM 777 O O . GLU A 1 99 ? 9.325 -15.613 -17.150 1.00 52.47 99 GLU A O 1
ATOM 782 N N . ARG A 1 100 ? 9.738 -13.500 -17.738 1.00 51.56 100 ARG A N 1
ATOM 783 C CA . ARG A 1 100 ? 10.156 -13.870 -19.113 1.00 51.56 100 ARG A CA 1
ATOM 784 C C . ARG A 1 100 ? 11.639 -13.716 -19.441 1.00 51.56 100 ARG A C 1
ATOM 786 O O . ARG A 1 100 ? 12.228 -12.638 -19.227 1.00 51.56 100 ARG A O 1
#

Radius of gyration: 14.81 Å; Cα contacts (8 Å, |Δi|>4): 216; chains: 1; bounding box: 34×22×41 Å

Solvent-accessible surface area (backbone atoms only — not comparable to full-atom values): 5776 Å² total; per-residue (Å²): 122,60,70,51,78,45,49,32,86,62,40,57,50,75,47,80,45,71,55,87,70,78,44,77,59,74,49,71,37,36,39,35,55,44,71,70,74,30,46,68,69,66,44,22,49,77,50,68,54,71,50,75,33,51,61,69,48,45,72,50,72,48,76,38,44,35,35,67,61,97,68,93,53,72,80,26,26,32,33,41,38,41,38,40,96,90,73,51,78,48,65,35,41,40,33,39,36,61,100,125

Sequence (100 aa):
VPHITVEEEDGEIRLLVIRAQGLLGRVTVEFRTVSLTAFSPVDYQNVAGTLEFQPGERYKYISINITDNSIPELEKSFKVELLNLEGGVCEFLVRAGDER

Organism: Pongo abelii (NCBI:txid9601)

Mean predicted aligned error: 5.05 Å

InterPro domains:
  IPR003644 Na-Ca exchanger/integrin-beta4 [PF03160] (2-87)
  IPR003644 Na-Ca exchanger/integrin-beta4 [SM00237] (1-83)
  IPR026919 Adhesion G-protein coupled receptor V1 [PTHR46682] (1-91)
  IPR038081 CalX-like domain superfamily [G3DSA:2.60.40.2030] (1-92)
  IPR038081 CalX-like domain superfamily [SSF141072] (2-90)

Foldseek 3Di:
DAEDEDELVVFKDKDKDFPPDAQPAKDKKKKWKFFDQDDPPAFWHTDIDMDIRGRPRTIDIDMITTHDDPDADDKGKIKMWIAHPVGDIDIYIYIYHDPD

Nearest PDB structures (foldseek):
  3rb5-assembly3_B  TM=9.231E-01  e=8.597E-08  Drosophila melanogaster
  3rb7-assembly2_B  TM=8.675E-01  e=8.597E-08  Drosophila melanogaster
  3rb5-assembly3_A-2  TM=8.799E-01  e=9.551E-08  Drosophila melanogaster
  3e9t-assembly2_B  TM=8.590E-01  e=2.594E-07  Drosophila melanogaster
  3e9u-assembly1_A  TM=8.411E-01  e=3.375E-07  Drosophila melanogaster

pLDDT: mean 89.26, std 10.63, range [48.38, 97.75]